Protein AF-A0A6A4Y6B1-F1 (afdb_monomer_lite)

Foldseek 3Di:
DDDDDDDDDDDDDPPDDDDPPPPPPPPPVVPDQDADPDAAFAEEEFEAADFQDADLDWDQDDCVGQNDCPGSNPNSHPGYTYHRHRRHPDALLDPVLLLSVQVVQQVRADPDDDQEGHAHAYHYDHSRVSNPVNSCVVPVHHYDDCVPVRDDHDDD

Sequence (156 aa):
MLPPFAARGIFAAIFLLLLLDTTTGAHQAVSLPCTCKSEPKPCLFVHGMGNFIQRRDVSNSFPNYWGDMTGQAAPCCSSTKYVRWDTINYGWNSSELQLAFCDAALQVSVGAVGRTIGNLILVTHSMGNLIAAAAVANNVCRFPDDNNPTTAALSW

Organism: NCBI:txid120398

pLDDT: mean 79.93, std 22.64, range [32.25, 98.19]

Secondary structure (DSSP, 8-state):
-------------------------------PPPPPSS--EEEEEE--S-------SPBS--HHHH---SGGGSTTEEEEEEE----SSS-TT-HHHHHHHHHHHHHHSBS-BTTB--B-EEEE-THHHHHHHHHHHTTSSBPPPTTSTT------

Structure (mmCIF, N/CA/C/O backbone):
data_AF-A0A6A4Y6B1-F1
#
_entry.id   AF-A0A6A4Y6B1-F1
#
loop_
_atom_site.group_PDB
_atom_site.id
_atom_site.type_symbol
_atom_site.label_atom_id
_atom_site.label_alt_id
_atom_site.label_comp_id
_atom_site.label_asym_id
_atom_site.label_entity_id
_atom_site.label_seq_id
_atom_site.pdbx_PDB_ins_code
_atom_site.Cartn_x
_atom_site.Cartn_y
_atom_site.Cartn_z
_atom_site.occupancy
_atom_site.B_iso_or_equiv
_atom_site.auth_seq_id
_atom_site.auth_comp_id
_atom_site.auth_asym_id
_atom_site.auth_atom_id
_atom_site.pdbx_PDB_model_num
ATOM 1 N N . MET A 1 1 ? -0.031 18.404 -51.286 1.00 36.62 1 MET A N 1
ATOM 2 C CA . MET A 1 1 ? 0.836 19.567 -51.569 1.00 36.62 1 MET A CA 1
ATOM 3 C C . MET A 1 1 ? 0.169 20.806 -50.990 1.00 36.62 1 MET A C 1
ATOM 5 O O . MET A 1 1 ? -0.909 21.156 -51.443 1.00 36.62 1 MET A O 1
ATOM 9 N N . LEU A 1 2 ? 0.778 21.405 -49.969 1.00 37.25 2 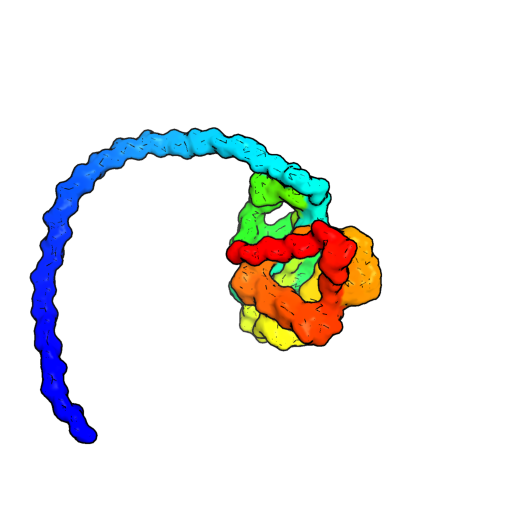LEU A N 1
ATOM 10 C CA . LEU A 1 2 ? 0.464 22.720 -49.400 1.00 37.25 2 LEU A CA 1
ATOM 11 C C . LEU A 1 2 ? 1.829 23.347 -49.058 1.00 37.25 2 LEU A C 1
ATOM 13 O O . LEU A 1 2 ? 2.577 22.715 -48.309 1.00 37.25 2 LEU A O 1
ATOM 17 N N . PRO A 1 3 ? 2.213 24.493 -49.649 1.00 38.44 3 PRO A N 1
ATOM 18 C CA . PRO A 1 3 ? 3.429 25.214 -49.286 1.00 38.44 3 PRO A CA 1
ATOM 19 C C . PRO A 1 3 ? 3.163 26.245 -48.158 1.00 38.44 3 PRO A C 1
ATOM 21 O O . PRO A 1 3 ? 2.016 26.420 -47.743 1.00 38.44 3 PRO A O 1
ATOM 24 N N . PRO A 1 4 ? 4.226 26.865 -47.605 1.00 44.50 4 PRO A N 1
ATOM 25 C CA . PRO A 1 4 ? 4.323 27.268 -46.204 1.00 44.50 4 PRO A CA 1
ATOM 26 C C . PRO A 1 4 ? 4.006 28.749 -45.967 1.00 44.50 4 PRO A C 1
ATOM 28 O O . PRO A 1 4 ? 4.135 29.568 -46.871 1.00 44.50 4 PRO A O 1
ATOM 31 N N . PHE A 1 5 ? 3.719 29.112 -44.715 1.00 38.12 5 PHE A N 1
ATOM 32 C CA . PHE A 1 5 ? 3.879 30.488 -44.241 1.00 38.12 5 PHE A CA 1
ATOM 33 C C . PHE A 1 5 ? 4.597 30.530 -42.897 1.00 38.12 5 PHE A C 1
ATOM 35 O O . PHE A 1 5 ? 4.482 29.641 -42.057 1.00 38.12 5 PHE A O 1
ATOM 42 N N . ALA A 1 6 ? 5.428 31.559 -42.803 1.00 38.31 6 ALA A N 1
ATOM 43 C CA . ALA A 1 6 ? 6.630 31.648 -42.008 1.00 38.31 6 ALA A CA 1
ATOM 44 C C . ALA A 1 6 ? 6.409 32.265 -40.622 1.00 38.31 6 ALA A C 1
ATOM 46 O O . ALA A 1 6 ? 5.437 32.969 -40.360 1.00 38.31 6 ALA A O 1
ATOM 47 N N . ALA A 1 7 ? 7.402 32.023 -39.770 1.00 43.41 7 ALA A N 1
ATOM 48 C CA . ALA A 1 7 ? 7.588 32.599 -38.452 1.00 43.41 7 ALA A CA 1
ATOM 49 C C . ALA A 1 7 ? 7.644 34.134 -38.451 1.00 43.41 7 ALA A C 1
ATOM 51 O O . ALA A 1 7 ? 8.295 34.733 -39.306 1.00 43.41 7 ALA A O 1
ATOM 52 N N . ARG A 1 8 ? 7.095 34.746 -37.394 1.00 43.91 8 ARG A N 1
ATOM 53 C CA . ARG A 1 8 ? 7.580 36.014 -36.830 1.00 43.91 8 ARG A CA 1
ATOM 54 C C . ARG A 1 8 ? 7.381 36.008 -35.317 1.00 43.91 8 ARG A C 1
ATOM 56 O O . ARG A 1 8 ? 6.255 36.049 -34.837 1.00 43.91 8 ARG A O 1
ATOM 63 N N . GLY A 1 9 ? 8.487 35.945 -34.580 1.00 38.94 9 GLY A N 1
ATOM 64 C CA . GLY A 1 9 ? 8.508 36.289 -33.164 1.00 38.94 9 GLY A CA 1
ATOM 65 C C . GLY A 1 9 ? 8.471 37.803 -32.977 1.00 38.94 9 GLY A C 1
ATOM 66 O O . GLY A 1 9 ? 8.990 38.534 -33.819 1.00 38.94 9 GLY A O 1
ATOM 67 N N . ILE A 1 10 ? 7.897 38.254 -31.862 1.00 47.06 10 ILE A N 1
ATOM 68 C CA . ILE A 1 10 ? 8.174 39.557 -31.253 1.00 47.06 10 ILE A CA 1
ATOM 69 C C . ILE A 1 10 ? 8.195 39.353 -29.734 1.00 47.06 10 ILE A C 1
ATOM 71 O O . ILE A 1 10 ? 7.231 38.881 -29.136 1.00 47.06 10 ILE A O 1
ATOM 75 N N . PHE A 1 11 ? 9.341 39.689 -29.145 1.00 43.72 11 PHE A N 1
ATOM 76 C CA . PHE A 1 11 ? 9.564 39.887 -27.719 1.00 43.72 11 PHE A CA 1
ATOM 77 C C . PHE A 1 11 ? 8.649 40.996 -27.184 1.00 43.72 11 PHE A C 1
ATOM 79 O O . PHE A 1 11 ? 8.653 42.100 -27.722 1.00 43.72 11 PHE A O 1
ATOM 86 N N . ALA A 1 12 ? 7.971 40.753 -26.066 1.00 39.81 12 ALA A N 1
ATOM 87 C CA . ALA A 1 12 ? 7.567 41.816 -25.153 1.00 39.81 12 ALA A CA 1
ATOM 88 C C . ALA A 1 12 ? 7.522 41.250 -23.731 1.00 39.81 12 ALA A C 1
ATOM 90 O O . ALA A 1 12 ? 6.527 40.686 -23.284 1.00 39.81 12 ALA A O 1
ATOM 91 N N . ALA A 1 13 ? 8.653 41.376 -23.039 1.00 42.72 13 ALA A N 1
ATOM 92 C CA . ALA A 1 13 ? 8.717 41.244 -21.597 1.00 42.72 13 ALA A CA 1
ATOM 93 C C . ALA A 1 13 ? 7.909 42.395 -20.982 1.00 42.72 13 ALA A C 1
ATOM 95 O O . ALA A 1 13 ? 8.328 43.549 -21.039 1.00 42.72 13 ALA A O 1
ATOM 96 N N . ILE A 1 14 ? 6.753 42.085 -20.399 1.00 45.59 14 ILE A N 1
ATOM 97 C CA . ILE A 1 14 ? 6.071 43.003 -19.488 1.00 45.59 14 ILE A CA 1
ATOM 98 C C . ILE A 1 14 ? 6.595 42.683 -18.092 1.00 45.59 14 ILE A C 1
ATOM 100 O O . ILE A 1 14 ? 6.105 41.810 -17.382 1.00 45.59 14 ILE A O 1
ATOM 104 N N . PHE A 1 15 ? 7.671 43.386 -17.751 1.00 45.59 15 PHE A N 1
ATOM 105 C CA . PHE A 1 15 ? 8.118 43.603 -16.387 1.00 45.59 15 PHE A CA 1
ATOM 106 C C . PHE A 1 15 ? 7.119 44.581 -15.757 1.00 45.59 15 PHE A C 1
ATOM 108 O O . PHE A 1 15 ? 7.191 45.785 -15.999 1.00 45.59 15 PHE A O 1
ATOM 115 N N . LEU A 1 16 ? 6.159 44.076 -14.985 1.00 40.88 16 LEU A N 1
ATOM 116 C CA . LEU A 1 16 ? 5.402 44.910 -14.058 1.00 40.88 16 LEU A CA 1
ATOM 117 C C . LEU A 1 16 ? 5.698 44.419 -12.646 1.00 40.88 16 LEU A C 1
ATOM 119 O O . LEU A 1 16 ? 5.178 43.398 -12.203 1.00 40.88 16 LEU A O 1
ATOM 123 N N . LEU A 1 17 ? 6.588 45.157 -11.976 1.00 42.00 17 LEU A N 1
ATOM 124 C CA . LEU A 1 17 ? 6.765 45.105 -10.532 1.00 42.00 17 LEU A CA 1
ATOM 125 C C . LEU A 1 17 ? 5.402 45.341 -9.871 1.00 42.00 17 LEU A C 1
ATOM 127 O O . LEU A 1 17 ? 4.905 46.465 -9.849 1.00 42.00 17 LEU A O 1
ATOM 131 N N . LEU A 1 18 ? 4.839 44.292 -9.285 1.00 41.41 18 LEU A N 1
ATOM 132 C CA . LEU A 1 18 ? 3.945 44.410 -8.145 1.00 41.41 18 LEU A CA 1
ATOM 133 C C . LEU A 1 18 ? 4.724 43.897 -6.936 1.00 41.41 18 LEU A C 1
ATOM 135 O O . LEU A 1 18 ? 5.059 42.722 -6.836 1.00 41.41 18 LEU A O 1
ATOM 139 N N . LEU A 1 19 ? 5.122 44.883 -6.137 1.00 40.81 19 LEU A N 1
ATOM 140 C CA . LEU A 1 19 ? 5.563 44.877 -4.746 1.00 40.81 19 LEU A CA 1
ATOM 141 C C . LEU A 1 19 ? 5.699 43.490 -4.093 1.00 40.81 19 LEU A C 1
ATOM 143 O O . LEU A 1 19 ? 4.726 42.777 -3.863 1.00 40.81 19 LEU A O 1
ATOM 147 N N . LEU A 1 20 ? 6.938 43.169 -3.721 1.00 40.00 20 LEU A N 1
ATOM 148 C CA . LEU A 1 20 ? 7.244 42.214 -2.665 1.00 40.00 20 LEU A CA 1
ATOM 149 C C . LEU A 1 20 ? 6.598 42.703 -1.361 1.00 40.00 20 LEU A C 1
ATOM 151 O O . LEU A 1 20 ? 7.199 43.505 -0.652 1.00 40.00 20 LEU A O 1
ATOM 155 N N . ASP A 1 21 ? 5.427 42.180 -1.009 1.00 38.38 21 ASP A N 1
ATOM 156 C CA . ASP A 1 21 ? 5.098 42.026 0.404 1.00 38.38 21 ASP A CA 1
ATOM 157 C C . ASP A 1 21 ? 5.842 40.784 0.896 1.00 38.38 21 ASP A C 1
ATOM 159 O O . ASP A 1 21 ? 5.358 39.652 0.862 1.00 38.38 21 ASP A O 1
ATOM 163 N N . THR A 1 22 ? 7.079 40.993 1.345 1.00 47.19 22 THR A N 1
ATOM 164 C CA . THR A 1 22 ? 7.752 40.063 2.250 1.00 47.19 22 THR A CA 1
ATOM 165 C C . THR A 1 22 ? 7.033 40.097 3.594 1.00 47.19 22 THR A C 1
ATOM 167 O O . THR A 1 22 ? 7.547 40.630 4.575 1.00 47.19 22 THR A O 1
ATOM 170 N N . THR A 1 23 ? 5.838 39.519 3.669 1.00 42.91 23 THR A N 1
ATOM 171 C CA . THR A 1 23 ? 5.334 39.030 4.946 1.00 42.91 23 THR A CA 1
ATOM 172 C C . THR A 1 23 ? 5.897 37.631 5.120 1.00 42.91 23 THR A C 1
ATOM 174 O O . THR A 1 23 ? 5.321 36.640 4.674 1.00 42.91 23 THR A O 1
ATOM 177 N N . THR A 1 24 ? 7.041 37.542 5.796 1.00 50.16 24 THR A N 1
ATOM 178 C CA . THR A 1 24 ? 7.409 36.367 6.591 1.00 50.16 24 THR A CA 1
ATOM 179 C C . THR A 1 24 ? 6.362 36.190 7.692 1.00 50.16 24 THR A C 1
ATOM 181 O O . THR A 1 24 ? 6.605 36.458 8.865 1.00 50.16 24 THR A O 1
ATOM 184 N N . GLY A 1 25 ? 5.154 35.801 7.301 1.00 41.19 25 GLY A N 1
ATOM 185 C CA . GLY A 1 25 ? 4.168 35.227 8.186 1.00 41.19 25 GLY A CA 1
ATOM 186 C C . GLY A 1 25 ? 4.456 33.743 8.208 1.00 41.19 25 GLY A C 1
ATOM 187 O O . GLY A 1 25 ? 4.140 33.035 7.254 1.00 41.19 25 GLY A O 1
ATOM 188 N N . ALA A 1 26 ? 5.070 33.259 9.284 1.00 50.09 26 ALA A N 1
ATOM 189 C CA . ALA A 1 26 ? 4.885 31.870 9.648 1.00 50.09 26 ALA A CA 1
ATOM 190 C C . ALA A 1 26 ? 3.373 31.682 9.827 1.00 50.09 26 ALA A C 1
ATOM 192 O O . ALA A 1 26 ? 2.824 31.993 10.883 1.00 50.09 26 ALA A O 1
ATOM 193 N N . HIS A 1 27 ? 2.686 31.225 8.778 1.00 45.31 27 HIS A N 1
ATOM 194 C CA . HIS A 1 27 ? 1.388 30.600 8.926 1.00 45.31 27 HIS A CA 1
ATOM 195 C C . HIS A 1 27 ? 1.645 29.336 9.743 1.00 45.31 27 HIS A C 1
ATOM 197 O O . HIS A 1 27 ? 1.849 28.250 9.209 1.00 45.31 27 HIS A O 1
ATOM 203 N N . GLN A 1 28 ? 1.674 29.495 11.065 1.00 48.91 28 GLN A N 1
ATOM 204 C CA . GLN A 1 28 ? 1.319 28.438 11.990 1.00 48.91 28 GLN A CA 1
ATOM 205 C C . GLN A 1 28 ? -0.148 28.141 11.680 1.00 48.91 28 GLN A C 1
ATOM 207 O O . GLN A 1 28 ? -1.061 28.694 12.293 1.00 48.91 28 GLN A O 1
ATOM 212 N N . ALA A 1 29 ? -0.382 27.352 10.630 1.00 52.72 29 ALA A N 1
ATOM 213 C CA . ALA A 1 29 ? -1.654 26.699 10.442 1.00 52.72 29 ALA A CA 1
ATOM 214 C C . ALA A 1 29 ? -1.823 25.848 11.696 1.00 52.72 29 ALA A C 1
ATOM 216 O O . ALA A 1 29 ? -1.132 24.847 11.872 1.00 52.72 29 ALA A O 1
ATOM 217 N N . VAL A 1 30 ? -2.675 26.300 12.613 1.00 48.50 30 VAL A N 1
ATOM 218 C CA . VAL A 1 30 ? -3.124 25.471 13.722 1.00 48.50 30 VAL A CA 1
ATOM 219 C C . VAL A 1 30 ? -3.892 24.332 13.066 1.00 48.50 30 VAL A C 1
ATOM 221 O O . VAL A 1 30 ? -5.068 24.469 12.731 1.00 48.50 30 VAL A O 1
ATOM 224 N N . SER A 1 31 ? -3.192 23.235 12.776 1.00 60.88 31 SER A N 1
ATOM 225 C CA . SER A 1 31 ? -3.805 22.025 12.261 1.00 60.88 31 SER A CA 1
ATOM 226 C C . SER A 1 31 ? -4.685 21.491 13.379 1.00 60.88 31 SER A C 1
ATOM 228 O O . SER A 1 31 ? -4.186 20.944 14.366 1.00 60.88 31 SER A O 1
ATOM 230 N N . LEU A 1 32 ? -5.996 21.691 13.264 1.00 62.91 32 LEU A N 1
ATOM 231 C CA . LEU A 1 32 ? -6.928 20.943 14.092 1.00 62.91 32 LEU A CA 1
ATOM 232 C C . LEU A 1 32 ? -6.647 19.455 13.849 1.00 62.91 32 LEU A C 1
ATOM 234 O O . LEU A 1 32 ? -6.504 19.066 12.686 1.00 62.91 32 LEU A O 1
ATOM 238 N N . PRO A 1 33 ? -6.521 18.633 14.904 1.00 69.12 33 PRO A N 1
ATOM 239 C CA . PRO A 1 33 ? -6.261 17.218 14.725 1.00 69.12 33 PRO A CA 1
ATOM 240 C C . PRO A 1 33 ? -7.405 16.613 13.911 1.00 69.12 33 PRO A C 1
ATOM 242 O O . PRO A 1 33 ? -8.569 16.656 14.318 1.00 69.12 33 PRO A O 1
ATOM 245 N N . CYS A 1 34 ? -7.076 16.083 12.736 1.00 77.50 34 CYS A N 1
ATOM 246 C CA . CYS A 1 34 ? -8.033 15.370 11.910 1.00 77.50 34 CYS A CA 1
ATOM 247 C C . CYS A 1 34 ? -8.374 14.068 12.632 1.00 77.50 34 CYS A C 1
ATOM 249 O O . CYS A 1 34 ? -7.508 13.221 12.837 1.00 77.50 34 CYS A O 1
ATOM 251 N N . THR A 1 35 ? -9.630 13.892 13.034 1.00 83.88 35 THR A N 1
ATOM 252 C CA . THR A 1 35 ? -10.092 12.638 13.633 1.00 83.88 35 THR A CA 1
ATOM 253 C C . THR A 1 35 ? -10.748 11.766 12.574 1.00 83.88 35 THR A C 1
ATOM 255 O O . THR A 1 35 ? -11.479 12.247 11.703 1.00 83.88 35 THR A O 1
ATOM 258 N N . CYS A 1 36 ? -10.481 10.459 12.625 1.00 89.25 36 CYS A N 1
ATOM 259 C CA . CYS A 1 36 ? -11.199 9.534 11.766 1.00 89.25 36 CYS A CA 1
ATOM 260 C C . CYS A 1 36 ? -12.666 9.459 12.188 1.00 89.25 36 CYS A C 1
ATOM 262 O O . CYS A 1 36 ? -12.968 9.288 13.368 1.00 89.25 36 CYS A O 1
ATOM 264 N N . LYS A 1 37 ? -13.581 9.571 11.221 1.00 89.19 37 LYS A N 1
ATOM 265 C CA . LYS A 1 37 ? -15.027 9.459 11.472 1.00 89.19 37 LYS A CA 1
ATOM 266 C C . LYS A 1 37 ? -15.504 8.012 11.617 1.00 89.19 37 LYS A C 1
ATOM 268 O O . LYS A 1 37 ? -16.603 7.788 12.110 1.00 89.19 37 LYS A O 1
ATOM 273 N N . SER A 1 38 ? -14.708 7.049 11.161 1.00 87.44 38 SER A N 1
ATOM 274 C CA . SER A 1 38 ? -14.983 5.618 11.268 1.00 87.44 38 SER A CA 1
ATOM 275 C C . SER A 1 38 ? -14.017 4.947 12.237 1.00 87.44 38 SER A C 1
ATOM 277 O O . SER A 1 38 ? -12.993 5.521 12.607 1.00 87.44 38 SER A O 1
ATOM 279 N N . GLU A 1 39 ? -14.305 3.694 12.587 1.00 90.75 39 GLU A N 1
ATOM 280 C CA . GLU A 1 39 ? -13.325 2.840 13.253 1.00 90.75 39 GLU A CA 1
ATOM 281 C C . GLU A 1 39 ? -12.041 2.754 12.402 1.00 90.75 39 GLU A C 1
ATOM 283 O O . GLU A 1 39 ? -12.138 2.464 11.199 1.00 90.75 39 GLU A O 1
ATOM 288 N N . PRO A 1 40 ? -10.857 3.038 12.981 1.00 92.75 40 PRO A N 1
ATOM 289 C CA . PRO A 1 40 ? -9.593 2.930 12.269 1.00 92.75 40 PRO A CA 1
ATOM 290 C C . PRO A 1 40 ? -9.329 1.506 11.772 1.00 92.75 40 PRO A C 1
ATOM 292 O O . PRO A 1 40 ? -9.556 0.526 12.481 1.00 92.75 40 PRO A O 1
ATOM 295 N N . LYS A 1 41 ? -8.806 1.385 10.554 1.00 95.00 41 LYS A N 1
ATOM 296 C CA . LYS A 1 41 ? -8.561 0.096 9.885 1.00 95.00 41 LYS A CA 1
ATOM 297 C C . LYS A 1 41 ? -7.069 -0.088 9.611 1.00 95.00 41 LYS A C 1
ATOM 299 O O . LYS A 1 41 ? -6.346 0.907 9.546 1.00 95.00 41 LYS A O 1
ATOM 304 N N . PRO A 1 42 ? -6.577 -1.323 9.416 1.00 96.56 42 PRO A N 1
ATOM 305 C CA . PRO A 1 42 ? -5.233 -1.515 8.888 1.00 96.56 42 PRO A CA 1
ATOM 306 C C . PRO A 1 42 ? -5.103 -0.823 7.531 1.00 96.56 42 PRO A C 1
ATOM 308 O O . PRO A 1 42 ? -6.003 -0.927 6.698 1.00 96.56 42 PRO A O 1
ATOM 311 N N . CYS A 1 43 ? -3.993 -0.130 7.309 1.00 97.06 43 CYS A N 1
ATOM 312 C CA . CYS A 1 43 ? -3.716 0.561 6.060 1.00 97.06 43 CYS A CA 1
ATOM 313 C C . CYS A 1 43 ? -2.574 -0.108 5.305 1.00 97.06 43 CYS A C 1
ATOM 315 O O . CYS A 1 43 ? -1.492 -0.316 5.863 1.00 97.06 43 CYS A O 1
ATOM 317 N N . LEU A 1 44 ? -2.801 -0.382 4.022 1.00 97.81 44 LEU A N 1
ATOM 318 C CA . LEU A 1 44 ? -1.779 -0.859 3.099 1.00 97.81 44 LEU A CA 1
ATOM 319 C C . LEU A 1 44 ? -1.418 0.252 2.112 1.00 97.81 44 LEU A C 1
ATOM 321 O O . LEU A 1 44 ? -2.266 0.705 1.348 1.00 97.81 44 LEU A O 1
ATOM 325 N N . PHE A 1 45 ? -0.153 0.656 2.113 1.00 97.44 45 PHE A N 1
ATOM 326 C CA . PHE A 1 45 ? 0.407 1.668 1.226 1.00 97.44 45 PHE A CA 1
ATOM 327 C C . PHE A 1 45 ? 1.163 1.013 0.072 1.00 97.44 45 PHE A C 1
ATOM 329 O O . PHE A 1 45 ? 2.165 0.319 0.282 1.00 97.44 45 PHE A O 1
ATOM 336 N N . VAL A 1 46 ? 0.703 1.273 -1.150 1.00 97.56 46 VAL A N 1
ATOM 337 C CA . VAL A 1 46 ? 1.239 0.730 -2.399 1.00 97.56 46 VAL A CA 1
ATOM 338 C C . VAL A 1 46 ? 1.867 1.846 -3.219 1.00 97.56 46 VAL A C 1
ATOM 340 O O . VAL A 1 46 ? 1.182 2.691 -3.800 1.00 97.56 46 VAL A O 1
ATOM 343 N N . HIS A 1 47 ? 3.198 1.860 -3.219 1.00 97.12 47 HIS A N 1
ATOM 344 C CA . HIS A 1 47 ? 4.000 2.839 -3.949 1.00 97.12 47 HIS A CA 1
ATOM 345 C C . HIS A 1 47 ? 3.889 2.643 -5.476 1.00 97.12 47 HIS A C 1
ATOM 347 O O . HIS A 1 47 ? 3.428 1.607 -5.955 1.00 97.12 47 HIS A O 1
ATOM 353 N N . GLY A 1 48 ? 4.272 3.674 -6.227 1.00 96.56 48 GLY A N 1
ATOM 354 C CA . GLY A 1 48 ? 4.241 3.698 -7.687 1.00 96.56 48 GLY A CA 1
ATOM 355 C C . GLY A 1 48 ? 5.504 3.141 -8.345 1.00 96.56 48 GLY A C 1
ATOM 356 O O . GLY A 1 48 ? 6.174 2.263 -7.822 1.00 96.56 48 GLY A O 1
ATOM 357 N N . MET A 1 49 ? 5.833 3.663 -9.525 1.00 94.81 49 MET A N 1
ATOM 358 C CA . MET A 1 49 ? 7.064 3.305 -10.232 1.00 94.81 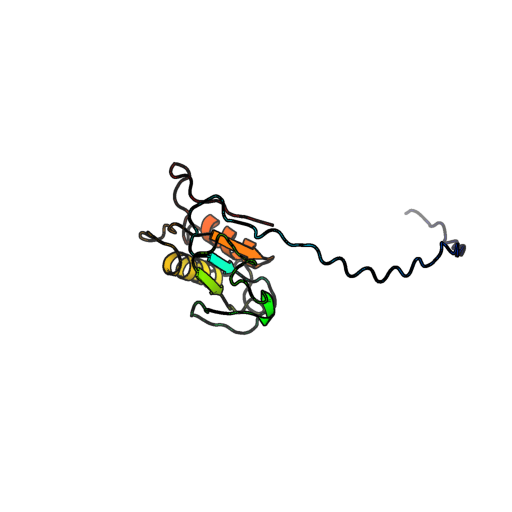49 MET A CA 1
ATOM 359 C C . MET A 1 49 ? 8.291 3.916 -9.540 1.00 94.81 49 MET A C 1
ATOM 361 O O . MET A 1 49 ? 8.220 5.039 -9.039 1.00 94.81 49 MET A O 1
ATOM 365 N N . GLY A 1 50 ? 9.431 3.218 -9.580 1.00 92.25 50 GLY A N 1
ATOM 366 C CA . GLY A 1 50 ? 10.743 3.800 -9.252 1.00 92.25 50 GLY A CA 1
ATOM 367 C C . GLY A 1 50 ? 11.517 3.105 -8.133 1.00 92.25 50 GLY A C 1
ATOM 368 O O . GLY A 1 50 ? 12.596 3.558 -7.762 1.00 92.25 50 GLY A O 1
ATOM 369 N N . ASN A 1 51 ? 11.009 1.996 -7.601 1.00 90.56 51 ASN A N 1
ATOM 370 C CA . ASN A 1 51 ? 11.752 1.171 -6.651 1.00 90.56 51 ASN A CA 1
ATOM 371 C C . ASN A 1 51 ? 12.346 -0.046 -7.377 1.00 90.56 51 ASN A C 1
ATOM 373 O O . ASN A 1 51 ? 11.604 -0.782 -8.016 1.00 90.56 51 ASN A O 1
ATOM 377 N N . PHE A 1 52 ? 13.660 -0.260 -7.257 1.00 88.50 52 PHE A N 1
ATOM 378 C CA . PHE A 1 52 ? 14.388 -1.430 -7.793 1.00 88.50 52 PHE A CA 1
ATOM 379 C C . PHE A 1 52 ? 14.521 -2.567 -6.767 1.00 88.50 52 PHE A C 1
ATOM 381 O O . PHE A 1 52 ? 15.037 -3.639 -7.067 1.00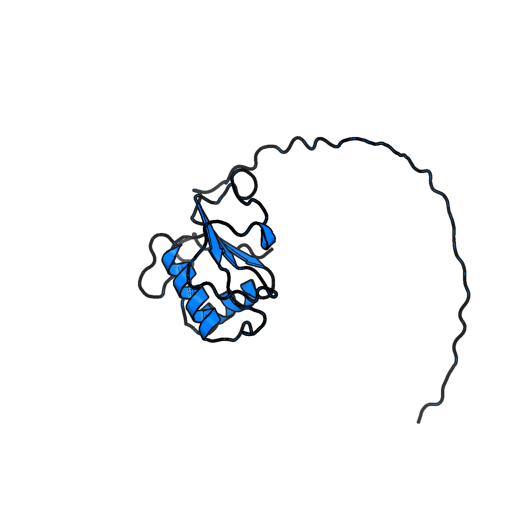 88.50 52 PHE A O 1
ATOM 388 N N . ILE A 1 53 ? 14.113 -2.333 -5.517 1.00 81.69 53 ILE A N 1
ATOM 389 C CA . ILE A 1 53 ? 14.248 -3.317 -4.444 1.00 81.69 53 ILE A CA 1
ATOM 390 C C . ILE A 1 53 ? 13.023 -4.223 -4.454 1.00 81.69 53 ILE A C 1
ATOM 392 O O . ILE A 1 53 ? 11.925 -3.767 -4.145 1.00 81.69 53 ILE A O 1
ATOM 396 N N . GLN A 1 54 ? 13.213 -5.515 -4.702 1.00 78.25 54 GLN A N 1
ATOM 397 C CA . GLN A 1 54 ? 12.164 -6.508 -4.504 1.00 78.25 54 GLN A CA 1
ATOM 398 C C . GLN A 1 54 ? 12.183 -7.018 -3.058 1.00 78.25 54 GLN A C 1
ATOM 400 O O . GLN A 1 54 ? 12.969 -7.897 -2.704 1.00 78.25 54 GLN A O 1
ATOM 405 N N . ARG A 1 55 ? 11.306 -6.482 -2.208 1.00 78.81 55 ARG A N 1
ATOM 406 C CA . ARG A 1 55 ? 10.981 -7.096 -0.916 1.00 78.81 55 ARG A CA 1
ATOM 407 C C . ARG A 1 55 ? 9.707 -7.914 -1.040 1.00 78.81 55 ARG A C 1
ATOM 409 O O . ARG A 1 55 ? 8.725 -7.470 -1.631 1.00 78.81 55 ARG A O 1
ATOM 416 N N . ARG A 1 56 ? 9.749 -9.126 -0.492 1.00 71.00 56 ARG A N 1
ATOM 417 C CA . ARG A 1 56 ? 8.585 -10.020 -0.412 1.00 71.00 56 ARG A CA 1
ATOM 418 C C . ARG A 1 56 ? 7.707 -9.678 0.792 1.00 71.00 56 ARG A C 1
ATOM 420 O O . ARG A 1 56 ? 6.510 -9.919 0.752 1.00 71.00 56 ARG A O 1
ATOM 427 N N . ASP A 1 57 ? 8.303 -9.134 1.848 1.00 84.88 57 ASP A N 1
ATOM 428 C CA . ASP A 1 57 ? 7.651 -8.795 3.105 1.00 84.88 57 ASP A CA 1
ATOM 429 C C . ASP A 1 57 ? 7.003 -7.403 3.079 1.00 84.88 57 ASP A C 1
ATOM 431 O O . ASP A 1 57 ? 7.561 -6.435 2.553 1.00 84.88 57 ASP A O 1
ATOM 435 N N . VAL A 1 58 ? 5.825 -7.293 3.702 1.00 93.50 58 VAL A N 1
ATOM 436 C CA . VAL A 1 58 ? 5.223 -6.000 4.050 1.00 93.50 58 VAL A CA 1
ATOM 437 C C . VAL A 1 58 ? 6.037 -5.336 5.155 1.00 93.50 58 VAL A C 1
ATOM 439 O O . VAL A 1 58 ? 6.257 -5.895 6.229 1.00 93.50 58 VAL A O 1
ATOM 442 N N . SER A 1 59 ? 6.473 -4.111 4.892 1.00 94.31 59 SER A N 1
ATOM 443 C CA . SER A 1 59 ? 7.296 -3.330 5.805 1.00 94.31 59 SER A CA 1
ATOM 444 C C . SER A 1 59 ? 6.448 -2.487 6.757 1.00 94.31 59 SER A C 1
ATOM 446 O O . SER A 1 59 ? 5.318 -2.117 6.442 1.00 94.31 59 SER A O 1
ATOM 448 N N . ASN A 1 60 ? 7.022 -2.131 7.908 1.00 94.31 60 ASN A N 1
ATOM 449 C CA . ASN A 1 60 ? 6.431 -1.184 8.860 1.00 94.31 60 ASN A CA 1
ATOM 450 C C . ASN A 1 60 ? 6.796 0.275 8.555 1.00 94.31 60 ASN A C 1
ATOM 452 O O . ASN A 1 60 ? 6.263 1.176 9.193 1.00 94.31 60 ASN A O 1
ATOM 456 N N . SER A 1 61 ? 7.721 0.528 7.624 1.00 92.75 61 SER A N 1
ATOM 457 C CA . SER A 1 61 ? 8.116 1.888 7.266 1.00 92.75 61 SER A CA 1
ATOM 458 C C . SER A 1 61 ? 8.633 1.978 5.832 1.00 92.75 61 SER A C 1
ATOM 460 O O . SER A 1 61 ? 9.331 1.093 5.328 1.00 92.75 61 SER A O 1
ATOM 462 N N . PHE A 1 62 ? 8.308 3.083 5.163 1.00 93.75 62 PHE A N 1
ATOM 463 C CA . PHE A 1 62 ? 8.904 3.431 3.876 1.00 93.75 62 PHE A CA 1
ATOM 464 C C . PHE A 1 62 ? 9.043 4.958 3.717 1.00 93.75 62 PHE A C 1
ATOM 466 O O . PHE A 1 62 ? 8.471 5.549 2.797 1.00 93.75 62 PHE A O 1
ATOM 473 N N . PRO A 1 63 ? 9.828 5.607 4.600 1.00 93.56 63 PRO A N 1
ATOM 474 C CA . PRO A 1 63 ? 9.870 7.064 4.708 1.00 93.56 63 PRO A CA 1
ATOM 475 C C . PRO A 1 63 ? 10.416 7.753 3.456 1.00 93.56 63 PRO A C 1
ATOM 477 O O . PRO A 1 63 ? 9.979 8.846 3.128 1.00 93.56 63 PRO A O 1
ATOM 480 N N . ASN A 1 64 ? 11.306 7.096 2.706 1.00 92.31 64 ASN A N 1
ATOM 481 C CA . ASN A 1 64 ? 11.860 7.658 1.470 1.00 92.31 64 ASN A CA 1
ATOM 482 C C . ASN A 1 64 ? 10.797 7.909 0.387 1.00 92.31 64 ASN A C 1
ATOM 484 O O . ASN A 1 64 ? 11.051 8.693 -0.518 1.00 92.31 64 ASN A O 1
ATOM 488 N N . TYR A 1 65 ? 9.653 7.218 0.449 1.00 94.12 65 TYR A N 1
ATOM 489 C CA . TYR A 1 65 ? 8.561 7.382 -0.513 1.00 94.12 65 TYR A CA 1
ATOM 490 C C . TYR A 1 65 ? 7.361 8.105 0.100 1.00 94.12 65 TYR A C 1
ATOM 492 O O . TYR A 1 65 ? 6.814 9.017 -0.507 1.00 94.12 65 TYR A O 1
ATOM 500 N N . TRP A 1 66 ? 6.954 7.687 1.300 1.00 94.88 66 TRP A N 1
ATOM 501 C CA . TRP A 1 66 ? 5.709 8.132 1.932 1.00 94.88 66 TRP A CA 1
ATOM 502 C C . TRP A 1 66 ? 5.910 9.141 3.066 1.00 94.88 66 TRP A C 1
ATOM 504 O O . TRP A 1 66 ? 4.936 9.699 3.552 1.00 94.88 66 TRP A O 1
ATOM 514 N N . GLY A 1 67 ? 7.146 9.373 3.514 1.00 93.62 67 GLY A N 1
ATOM 515 C CA . GLY A 1 67 ? 7.400 10.097 4.757 1.00 93.62 67 GLY A CA 1
ATOM 516 C C . GLY A 1 67 ? 6.932 9.324 5.997 1.00 93.62 67 GLY A C 1
ATOM 517 O O . GLY A 1 67 ? 6.846 8.092 5.994 1.00 93.62 67 GLY A O 1
ATOM 518 N N . ASP A 1 68 ? 6.668 10.054 7.079 1.00 90.50 68 ASP A N 1
ATOM 519 C CA . ASP A 1 68 ? 6.098 9.502 8.308 1.00 90.50 68 ASP A CA 1
ATOM 520 C C . ASP A 1 68 ? 4.566 9.551 8.247 1.00 90.50 68 ASP A C 1
ATOM 522 O O . ASP A 1 68 ? 3.961 10.608 8.412 1.00 90.50 68 ASP A O 1
ATOM 526 N N . MET A 1 69 ? 3.940 8.394 8.010 1.00 90.06 69 MET A N 1
ATOM 527 C CA . MET A 1 69 ? 2.477 8.262 7.987 1.00 90.06 69 MET A CA 1
ATOM 528 C C . MET A 1 69 ? 1.896 7.829 9.340 1.00 90.06 69 MET A C 1
ATOM 530 O O . MET A 1 69 ? 0.828 7.218 9.388 1.00 90.06 69 MET A O 1
ATOM 534 N N . THR A 1 70 ? 2.592 8.076 10.450 1.00 82.94 70 THR A N 1
ATOM 535 C CA . THR A 1 70 ? 2.058 7.799 11.790 1.00 82.94 70 THR A CA 1
ATOM 536 C C . THR A 1 70 ? 1.231 8.971 12.335 1.00 82.94 70 THR A C 1
ATOM 538 O O . THR A 1 70 ? 1.330 10.117 11.892 1.00 82.94 70 THR A O 1
ATOM 541 N N . GLY A 1 71 ? 0.351 8.681 13.299 1.00 81.31 71 GLY A N 1
ATOM 542 C CA . GLY A 1 71 ? -0.437 9.697 13.998 1.00 81.31 71 GLY A CA 1
ATOM 543 C C . GLY A 1 71 ? -1.348 10.515 13.076 1.00 81.31 71 GLY A C 1
ATOM 544 O O . GLY A 1 71 ? -2.221 9.971 12.402 1.00 81.31 71 GLY A O 1
ATOM 545 N N . GLN A 1 72 ? -1.161 11.839 13.073 1.00 82.88 72 GLN A N 1
ATOM 546 C CA . GLN A 1 72 ? -2.032 12.792 12.367 1.00 82.88 72 GLN A CA 1
ATOM 547 C C . GLN A 1 72 ? -1.916 12.732 10.839 1.00 82.88 72 GLN A C 1
ATOM 549 O O . GLN A 1 72 ? -2.810 13.216 10.151 1.00 82.88 72 GLN A O 1
ATOM 554 N N . ALA A 1 73 ? -0.852 12.130 10.300 1.00 86.12 73 ALA A N 1
ATOM 555 C CA . ALA A 1 73 ? -0.697 11.962 8.856 1.00 86.12 73 ALA A CA 1
ATOM 556 C C . ALA A 1 73 ? -1.668 10.915 8.277 1.00 86.12 73 ALA A C 1
ATOM 558 O O . ALA A 1 73 ? -2.013 10.974 7.098 1.00 86.12 73 ALA A O 1
ATOM 559 N N . ALA A 1 74 ? -2.136 9.970 9.101 1.00 90.69 74 ALA A N 1
ATOM 560 C CA . ALA A 1 74 ? -3.065 8.924 8.687 1.00 90.69 74 ALA A CA 1
ATOM 561 C C . ALA A 1 74 ? -4.035 8.548 9.828 1.00 90.69 74 ALA A C 1
ATOM 563 O O . ALA A 1 74 ? -4.006 7.425 10.335 1.00 90.69 74 ALA A O 1
ATOM 564 N N . PRO A 1 75 ? -4.933 9.462 10.241 1.00 91.50 75 PRO A N 1
ATOM 565 C CA . PRO A 1 75 ? -5.731 9.308 11.461 1.00 91.50 75 PRO A CA 1
ATOM 566 C C . PRO A 1 75 ? -6.748 8.159 11.407 1.00 91.50 75 PRO A C 1
ATOM 568 O O . PRO A 1 75 ? -7.256 7.735 12.441 1.00 91.50 75 PRO A O 1
ATOM 571 N N . CYS A 1 76 ? -7.056 7.650 10.210 1.00 93.62 76 CYS A N 1
ATOM 572 C CA . CYS A 1 76 ? -7.931 6.494 9.999 1.00 93.62 76 CYS A CA 1
ATOM 573 C C . CYS A 1 76 ? -7.204 5.145 9.981 1.00 93.62 76 CYS A C 1
ATOM 575 O O . CYS A 1 76 ? -7.854 4.108 9.837 1.00 93.62 76 CYS A O 1
ATOM 577 N N . CYS A 1 77 ? -5.882 5.139 10.129 1.00 94.00 77 CYS A N 1
ATOM 578 C CA . CYS A 1 77 ? -5.093 3.920 10.133 1.00 94.00 77 CYS A CA 1
ATOM 579 C C . CYS A 1 77 ? -4.878 3.420 11.563 1.00 94.00 77 CYS A C 1
ATOM 581 O O . CYS A 1 77 ? -4.228 4.089 12.363 1.00 94.00 77 CYS A O 1
ATOM 583 N N . SER A 1 78 ? -5.369 2.220 11.884 1.00 94.50 78 SER A N 1
ATOM 584 C CA . SER A 1 78 ? -5.017 1.533 13.139 1.00 94.50 78 SER A CA 1
ATOM 585 C C . SER A 1 78 ? -3.590 0.978 13.106 1.00 94.50 78 SER A C 1
ATOM 587 O O . SER A 1 78 ? -2.939 0.834 14.137 1.00 94.50 78 SER A O 1
ATOM 589 N N . SER A 1 79 ? -3.089 0.681 11.906 1.00 95.12 79 SER A N 1
ATOM 590 C CA . SER A 1 79 ? -1.693 0.355 11.625 1.00 95.12 79 SER A CA 1
ATOM 591 C C . SER A 1 79 ? -1.349 0.754 10.193 1.00 95.12 79 SER A C 1
ATOM 593 O O . SER A 1 79 ? -2.234 0.826 9.340 1.00 95.12 79 SER A O 1
ATOM 595 N N . THR A 1 80 ? -0.070 1.003 9.916 1.00 95.44 80 THR A N 1
ATOM 596 C CA . THR A 1 80 ? 0.421 1.309 8.568 1.00 95.44 80 THR A CA 1
ATOM 597 C C . THR A 1 80 ? 1.407 0.239 8.109 1.00 95.44 80 THR A C 1
ATOM 599 O O . THR A 1 80 ? 2.304 -0.176 8.848 1.00 95.44 80 THR A O 1
ATOM 602 N N . LYS A 1 81 ? 1.204 -0.258 6.888 1.00 97.25 81 LYS A N 1
ATOM 603 C CA . LYS A 1 81 ? 2.042 -1.267 6.233 1.00 97.25 81 LYS A CA 1
ATOM 604 C C . LYS A 1 81 ? 2.383 -0.803 4.829 1.00 97.25 81 LYS A C 1
ATOM 606 O O . LYS A 1 81 ? 1.549 -0.202 4.161 1.00 97.25 81 LYS A O 1
ATOM 611 N N . TYR A 1 82 ? 3.590 -1.109 4.373 1.00 96.75 82 TYR A N 1
ATOM 612 C CA . TYR A 1 82 ? 4.116 -0.617 3.102 1.00 96.75 82 TYR A CA 1
ATOM 613 C C . TYR A 1 82 ? 4.662 -1.768 2.280 1.00 96.75 82 TYR A C 1
ATOM 615 O O . TYR A 1 82 ? 5.441 -2.583 2.780 1.00 96.75 82 TYR A O 1
ATOM 623 N N . VAL A 1 83 ? 4.319 -1.800 1.000 1.00 96.69 83 VAL A N 1
ATOM 624 C CA . VAL A 1 83 ? 4.948 -2.724 0.055 1.00 96.69 83 VAL A CA 1
ATOM 625 C C . VAL A 1 83 ? 6.131 -2.053 -0.627 1.00 96.69 83 VAL A C 1
ATOM 627 O O . VAL A 1 83 ? 6.120 -0.850 -0.896 1.00 96.69 83 VAL A O 1
ATOM 630 N N . ARG A 1 84 ? 7.179 -2.835 -0.890 1.00 95.25 84 ARG A N 1
ATOM 631 C CA . ARG A 1 84 ? 8.409 -2.375 -1.544 1.00 95.25 84 ARG A CA 1
ATOM 632 C C . ARG A 1 84 ? 8.778 -3.365 -2.635 1.00 95.25 84 ARG A C 1
ATOM 634 O O . ARG A 1 84 ? 9.589 -4.258 -2.418 1.00 95.25 84 ARG A O 1
ATOM 641 N N . TRP A 1 85 ? 8.133 -3.232 -3.784 1.00 94.69 85 TRP A N 1
ATOM 642 C CA . TRP A 1 85 ? 8.346 -4.113 -4.932 1.00 94.69 85 TRP A CA 1
ATOM 643 C C . TRP A 1 85 ? 9.239 -3.482 -5.985 1.00 94.69 85 TRP A C 1
ATOM 645 O O . TRP A 1 85 ? 9.295 -2.255 -6.099 1.00 94.69 85 TRP A O 1
ATOM 655 N N . ASP A 1 86 ? 9.886 -4.333 -6.772 1.00 95.25 86 ASP A N 1
ATOM 656 C CA . ASP A 1 86 ? 10.565 -3.897 -7.979 1.00 95.25 86 ASP A CA 1
ATOM 657 C C . ASP A 1 86 ? 9.520 -3.500 -9.026 1.00 95.25 86 ASP A C 1
ATOM 659 O O . ASP A 1 86 ? 8.791 -4.337 -9.547 1.00 95.25 86 ASP A O 1
ATOM 663 N N . THR A 1 87 ? 9.426 -2.201 -9.275 1.00 95.44 87 THR A N 1
ATOM 664 C CA . THR A 1 87 ? 8.488 -1.569 -10.223 1.00 95.44 87 THR A CA 1
ATOM 665 C C . THR A 1 87 ? 9.232 -0.890 -11.368 1.00 95.44 87 THR A C 1
ATOM 667 O O . THR A 1 87 ? 8.629 -0.191 -12.178 1.00 95.44 87 THR A O 1
ATOM 670 N N . ILE A 1 88 ? 10.557 -1.062 -11.412 1.00 95.19 88 ILE A N 1
ATOM 671 C CA . ILE A 1 88 ? 11.393 -0.639 -12.533 1.00 95.19 88 ILE A CA 1
ATOM 672 C C . ILE A 1 88 ? 11.451 -1.774 -13.553 1.00 95.19 88 ILE A C 1
ATOM 674 O O . ILE A 1 88 ? 11.256 -1.531 -14.741 1.00 95.19 88 ILE A O 1
ATOM 678 N N . ASN A 1 89 ? 11.664 -3.009 -13.090 1.00 94.94 89 ASN A N 1
ATOM 679 C CA . ASN A 1 89 ? 11.794 -4.168 -13.974 1.00 94.94 89 ASN A CA 1
ATOM 680 C C . ASN A 1 89 ? 10.464 -4.889 -14.237 1.00 94.94 89 ASN A C 1
ATOM 682 O O . ASN A 1 89 ? 10.343 -5.591 -15.238 1.00 94.94 89 ASN A O 1
ATOM 686 N N . TYR A 1 90 ? 9.460 -4.708 -13.372 1.00 95.06 90 TYR A N 1
ATOM 687 C CA . TYR A 1 90 ? 8.141 -5.326 -13.527 1.00 95.06 90 TYR A CA 1
ATOM 688 C C . TYR A 1 90 ? 7.058 -4.265 -13.724 1.00 95.06 90 TYR A C 1
ATOM 690 O O . TYR A 1 90 ? 6.871 -3.378 -12.892 1.00 95.06 90 TYR A O 1
ATOM 698 N N . GLY A 1 91 ? 6.342 -4.378 -14.846 1.00 95.31 91 GLY A N 1
ATOM 699 C CA . GLY A 1 91 ? 5.210 -3.527 -15.211 1.00 95.31 91 GLY A CA 1
ATOM 700 C C . GLY A 1 91 ? 3.963 -3.797 -14.364 1.00 95.31 91 GLY A C 1
ATOM 701 O O . GLY A 1 91 ? 3.827 -4.853 -13.758 1.00 95.31 91 GLY A O 1
ATOM 702 N N . TRP A 1 92 ? 2.999 -2.872 -14.360 1.00 96.75 92 TRP A N 1
ATOM 703 C CA . TRP A 1 92 ? 1.770 -2.993 -13.559 1.00 96.75 92 TRP A CA 1
ATOM 704 C C . TRP A 1 92 ? 0.910 -4.201 -13.964 1.00 96.75 92 TRP A C 1
ATOM 706 O O . TRP A 1 92 ? 0.120 -4.717 -13.178 1.00 96.75 92 TRP A O 1
ATOM 716 N N . ASN A 1 93 ? 1.085 -4.669 -15.197 1.00 96.31 93 ASN A N 1
ATOM 717 C CA . ASN A 1 93 ? 0.431 -5.834 -15.774 1.00 96.31 93 ASN A CA 1
ATOM 718 C C . ASN A 1 93 ? 1.150 -7.163 -15.462 1.00 96.31 93 ASN A C 1
ATOM 720 O O . ASN A 1 93 ? 0.697 -8.202 -15.934 1.00 96.31 93 ASN A O 1
ATOM 724 N N . SER A 1 94 ? 2.243 -7.153 -14.689 1.00 97.12 94 SER A N 1
ATOM 725 C CA . SER A 1 94 ? 2.939 -8.367 -14.242 1.00 97.12 94 SER A CA 1
ATOM 726 C C . SER A 1 94 ? 2.042 -9.209 -13.331 1.00 97.12 94 SER A C 1
ATOM 728 O O . SER A 1 94 ? 1.488 -8.711 -12.346 1.00 97.12 94 SER A O 1
ATOM 730 N N . SER A 1 95 ? 1.950 -10.506 -13.629 1.00 97.06 95 SER A N 1
ATOM 731 C CA . SER A 1 95 ? 1.272 -11.492 -12.780 1.00 97.06 95 SER A CA 1
ATOM 732 C C . SER A 1 95 ? 1.900 -11.583 -11.392 1.00 97.06 95 SER A C 1
ATOM 734 O O . SER A 1 95 ? 1.196 -11.756 -10.399 1.00 97.06 95 SER A O 1
ATOM 736 N N . GLU A 1 96 ? 3.218 -11.424 -11.306 1.00 95.44 96 GLU A N 1
ATOM 737 C CA . GLU A 1 96 ? 3.980 -11.470 -10.061 1.00 95.44 96 GLU A CA 1
ATOM 738 C C . GL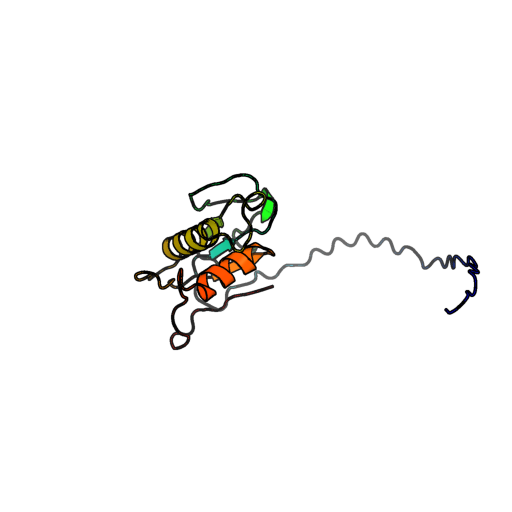U A 1 96 ? 3.620 -10.295 -9.150 1.00 95.44 96 GLU A C 1
ATOM 740 O O . GLU A 1 96 ? 3.395 -10.501 -7.958 1.00 95.44 96 GLU A O 1
ATOM 745 N N . LEU A 1 97 ? 3.526 -9.076 -9.697 1.00 96.06 97 LEU A N 1
ATOM 746 C CA . LEU A 1 97 ? 3.130 -7.900 -8.915 1.00 96.06 97 LEU A CA 1
ATOM 747 C C . LEU A 1 97 ? 1.662 -7.958 -8.487 1.00 96.06 97 LEU A C 1
ATOM 749 O O . LEU A 1 97 ? 1.345 -7.585 -7.359 1.00 96.06 97 LEU A O 1
ATOM 753 N N . GLN A 1 98 ? 0.775 -8.465 -9.342 1.00 97.31 98 GLN A N 1
ATOM 754 C CA . GLN A 1 98 ? -0.638 -8.642 -8.993 1.00 97.31 98 GLN A CA 1
ATOM 755 C C . GLN A 1 98 ? -0.822 -9.677 -7.876 1.00 97.31 98 GLN A C 1
ATOM 757 O O . GLN A 1 98 ? -1.569 -9.441 -6.926 1.00 97.31 98 GLN A O 1
ATOM 762 N N . LEU A 1 99 ? -0.100 -10.800 -7.949 1.00 97.00 99 LEU A N 1
ATOM 763 C CA . LEU A 1 99 ? -0.086 -11.807 -6.890 1.00 97.00 99 LEU A CA 1
ATOM 764 C C . LEU A 1 99 ? 0.490 -11.238 -5.589 1.00 97.00 99 LEU A C 1
ATOM 766 O O . LEU A 1 99 ? -0.133 -11.385 -4.540 1.00 97.00 99 LEU A O 1
ATOM 770 N N . ALA A 1 100 ? 1.622 -10.533 -5.664 1.00 96.44 100 ALA A N 1
ATOM 771 C CA . ALA A 1 100 ? 2.244 -9.906 -4.500 1.00 96.44 100 ALA A CA 1
ATOM 772 C C . ALA A 1 100 ? 1.323 -8.872 -3.835 1.00 96.44 100 ALA A C 1
ATOM 774 O O . ALA A 1 100 ? 1.271 -8.797 -2.606 1.00 96.44 100 ALA A O 1
ATOM 775 N N . PHE A 1 101 ? 0.568 -8.104 -4.627 1.00 97.12 101 PHE A N 1
ATOM 776 C CA . PHE A 1 101 ? -0.460 -7.209 -4.105 1.00 97.12 101 PHE A CA 1
ATOM 777 C C . PHE A 1 101 ? -1.544 -7.966 -3.348 1.00 97.12 101 PHE A C 1
ATOM 779 O O . PHE A 1 101 ? -1.849 -7.602 -2.212 1.00 97.12 101 PHE A O 1
ATOM 786 N N . CYS A 1 102 ? -2.096 -9.023 -3.940 1.00 97.25 102 CYS A N 1
ATOM 787 C CA . CYS A 1 102 ? -3.139 -9.804 -3.289 1.00 97.25 102 CYS A CA 1
ATOM 788 C C . CYS A 1 102 ? -2.653 -10.434 -1.983 1.00 97.25 102 CYS A C 1
ATOM 790 O O . CYS A 1 102 ? -3.344 -10.332 -0.973 1.00 97.25 102 CYS A O 1
ATOM 792 N N . ASP A 1 103 ? -1.461 -11.031 -1.977 1.00 97.38 103 ASP A N 1
ATOM 793 C CA . ASP A 1 103 ? -0.898 -11.656 -0.779 1.00 97.38 103 ASP A CA 1
ATOM 794 C C . ASP A 1 103 ? -0.676 -10.614 0.331 1.00 97.38 103 ASP A C 1
ATOM 796 O O . ASP A 1 103 ? -1.053 -10.844 1.482 1.00 97.38 103 ASP A O 1
ATOM 800 N N . ALA A 1 104 ? -0.162 -9.427 -0.015 1.00 97.62 104 ALA A N 1
ATOM 801 C CA . ALA A 1 104 ? -0.001 -8.323 0.931 1.00 97.62 104 ALA A CA 1
ATOM 802 C C . ALA A 1 104 ? -1.349 -7.802 1.462 1.00 97.62 104 ALA A C 1
ATOM 804 O O . ALA A 1 104 ? -1.494 -7.577 2.664 1.00 97.62 104 ALA A O 1
ATOM 805 N N . ALA A 1 105 ? -2.348 -7.623 0.595 1.00 97.25 105 ALA A N 1
ATOM 806 C CA . ALA A 1 105 ? -3.675 -7.159 0.994 1.00 97.25 105 ALA A CA 1
ATOM 807 C C . ALA A 1 105 ? -4.370 -8.164 1.922 1.00 97.25 105 ALA A C 1
ATOM 809 O O . ALA A 1 105 ? -4.896 -7.770 2.963 1.00 97.25 105 ALA A O 1
ATOM 810 N N . LEU A 1 106 ? -4.305 -9.459 1.598 1.00 97.19 106 LEU A N 1
ATOM 811 C CA . LEU A 1 106 ? -4.833 -10.538 2.435 1.00 97.19 106 LEU A CA 1
ATOM 812 C C . LEU A 1 106 ? -4.133 -10.577 3.797 1.00 97.19 106 LEU A C 1
ATOM 814 O O . LEU A 1 106 ? -4.810 -10.656 4.818 1.00 97.19 106 LEU A O 1
ATOM 818 N N . GLN A 1 107 ? -2.802 -10.457 3.814 1.00 97.19 107 GLN A N 1
ATOM 819 C CA . GLN A 1 107 ? -2.004 -10.455 5.040 1.00 97.19 107 GLN A CA 1
ATOM 820 C C . GLN A 1 107 ? -2.325 -9.271 5.967 1.00 97.19 107 GLN A C 1
ATOM 822 O O . GLN A 1 107 ? -2.271 -9.420 7.187 1.00 97.19 107 GLN A O 1
ATOM 827 N N . VAL A 1 108 ? -2.596 -8.089 5.407 1.00 97.38 108 VAL A N 1
ATOM 828 C CA . VAL A 1 108 ? -2.782 -6.851 6.186 1.00 97.38 108 VAL A CA 1
ATOM 829 C C . VAL A 1 108 ? -4.234 -6.633 6.605 1.00 97.38 108 VAL A C 1
ATOM 831 O O . VAL A 1 108 ? -4.490 -6.042 7.654 1.00 97.38 108 VAL A O 1
ATOM 834 N N . SER A 1 109 ? -5.187 -7.091 5.799 1.00 96.50 109 SER A N 1
ATOM 835 C CA . SER A 1 109 ? -6.610 -6.911 6.072 1.00 96.50 109 SER A CA 1
ATOM 836 C C . SER A 1 109 ? -7.118 -7.756 7.242 1.00 96.50 109 SER A C 1
ATOM 838 O O . SER A 1 109 ? -6.598 -8.831 7.536 1.00 96.50 109 SER A O 1
ATOM 840 N N . VAL A 1 110 ? -8.189 -7.294 7.890 1.00 95.56 110 VAL A N 1
ATOM 841 C CA . VAL A 1 110 ? -8.875 -8.055 8.946 1.00 95.56 110 VAL A CA 1
ATOM 842 C C . VAL A 1 110 ? -10.058 -8.814 8.353 1.00 95.56 110 VAL A C 1
ATOM 844 O O . VAL A 1 110 ? -10.912 -8.222 7.698 1.00 95.56 110 VAL A O 1
ATOM 847 N N . GLY A 1 111 ? -10.137 -10.120 8.615 1.00 94.31 111 GLY A N 1
ATOM 848 C CA . GLY A 1 111 ? -11.248 -10.961 8.156 1.00 94.31 111 GLY A CA 1
ATOM 849 C C . GLY A 1 111 ? -11.134 -11.432 6.703 1.00 94.31 111 GLY A C 1
ATOM 850 O O . GLY A 1 111 ? -12.153 -11.715 6.081 1.00 94.31 111 GLY A O 1
ATOM 851 N N . ALA A 1 112 ? -9.918 -11.508 6.153 1.00 94.44 112 ALA A N 1
ATOM 852 C CA . ALA A 1 112 ? -9.682 -12.130 4.851 1.00 94.44 112 ALA A CA 1
ATOM 853 C C . ALA A 1 112 ? -10.124 -13.605 4.838 1.00 94.44 112 ALA A C 1
ATOM 855 O O . ALA A 1 112 ? -9.843 -14.354 5.776 1.00 94.44 112 ALA A O 1
ATOM 856 N N . VAL A 1 113 ? -10.766 -14.037 3.748 1.00 94.75 113 VAL A N 1
ATOM 857 C CA . VAL A 1 113 ? -11.183 -15.434 3.536 1.00 94.75 113 VAL A CA 1
ATOM 858 C C . VAL A 1 113 ? -10.836 -15.855 2.111 1.00 94.75 113 VAL A C 1
ATOM 860 O O . VAL A 1 113 ? -11.341 -15.298 1.134 1.00 94.75 113 VAL A O 1
ATOM 863 N N . GLY A 1 114 ? -9.972 -16.862 1.971 1.00 95.12 114 GLY A N 1
ATOM 864 C CA . GLY A 1 114 ? -9.496 -17.320 0.665 1.00 95.12 114 GLY A CA 1
ATOM 865 C C . GLY A 1 114 ? -8.795 -16.200 -0.112 1.00 95.12 114 GLY A C 1
ATOM 866 O O . GLY A 1 114 ? -7.793 -15.663 0.345 1.00 95.12 114 GLY A O 1
ATOM 867 N N . ARG A 1 115 ? -9.326 -15.855 -1.293 1.00 95.94 115 ARG A N 1
ATOM 868 C CA . ARG A 1 115 ? -8.854 -14.742 -2.144 1.00 95.94 115 ARG A CA 1
ATOM 869 C C . ARG A 1 115 ? -9.708 -13.475 -2.031 1.00 95.94 115 ARG A C 1
ATOM 871 O O . ARG A 1 115 ? -9.571 -12.568 -2.850 1.00 95.94 115 ARG A O 1
ATOM 878 N N . THR A 1 116 ? -10.589 -13.414 -1.037 1.00 96.12 116 THR A N 1
ATOM 879 C CA . THR A 1 116 ? -11.366 -12.216 -0.725 1.00 96.12 116 THR A CA 1
ATOM 880 C C . THR A 1 116 ? -10.630 -11.413 0.339 1.00 96.12 116 THR A C 1
ATOM 882 O O . THR A 1 116 ? -10.411 -11.895 1.454 1.00 96.12 116 THR A O 1
ATOM 885 N N . ILE A 1 117 ? -10.228 -10.201 -0.033 1.00 96.12 117 ILE A N 1
ATOM 886 C CA . ILE A 1 117 ? -9.563 -9.242 0.842 1.00 96.12 117 ILE A CA 1
ATOM 887 C C . ILE A 1 117 ? -10.527 -8.853 1.973 1.00 96.12 117 ILE A C 1
ATOM 889 O O . ILE A 1 117 ? -11.725 -8.703 1.752 1.00 96.12 117 ILE A O 1
ATOM 893 N N . GLY A 1 118 ? -10.020 -8.737 3.198 1.00 94.75 118 GLY A N 1
ATOM 894 C CA . GLY A 1 118 ? -10.812 -8.316 4.347 1.00 94.75 118 GLY A CA 1
ATOM 895 C C . GLY A 1 118 ? -10.961 -6.797 4.450 1.00 94.75 118 GLY A C 1
ATOM 896 O O . GLY A 1 118 ? -10.731 -6.037 3.513 1.00 94.75 118 GLY A O 1
ATOM 897 N N . ASN A 1 119 ? -11.292 -6.340 5.649 1.00 93.94 119 ASN A N 1
ATOM 898 C CA . ASN A 1 119 ? -11.417 -4.931 5.985 1.00 93.94 119 ASN A CA 1
ATOM 899 C C . ASN A 1 119 ? -10.025 -4.275 6.067 1.00 93.94 119 ASN A C 1
ATOM 901 O O . ASN A 1 119 ? -9.224 -4.622 6.942 1.00 93.94 119 ASN A O 1
ATOM 905 N N . LEU A 1 120 ? -9.733 -3.336 5.167 1.00 95.19 120 LEU A N 1
ATOM 906 C CA . LEU A 1 120 ? -8.545 -2.479 5.203 1.00 95.19 120 LEU A CA 1
ATOM 907 C C . LEU A 1 120 ? -8.835 -1.128 4.539 1.00 95.19 120 LEU A C 1
ATOM 909 O O . LEU A 1 120 ? -9.813 -0.987 3.807 1.00 95.19 120 LEU A O 1
ATOM 913 N N . ILE A 1 121 ? -7.933 -0.167 4.721 1.00 95.38 121 ILE A N 1
ATOM 914 C CA . ILE A 1 121 ? -7.822 1.009 3.851 1.00 95.38 121 ILE A CA 1
ATOM 915 C C . ILE A 1 121 ? -6.655 0.770 2.894 1.00 95.38 121 ILE A C 1
ATOM 917 O O . ILE A 1 121 ? -5.522 0.536 3.318 1.00 95.38 121 ILE A O 1
ATOM 921 N N . LEU A 1 122 ? -6.930 0.830 1.596 1.00 97.06 122 LEU A N 1
ATOM 922 C CA . LEU A 1 122 ? -5.904 0.745 0.566 1.00 97.06 122 LEU A CA 1
ATOM 923 C C . LEU A 1 122 ? -5.514 2.156 0.121 1.00 97.06 122 LEU A C 1
ATOM 925 O O . LEU A 1 122 ? -6.364 2.917 -0.335 1.00 97.06 122 LEU A O 1
ATOM 929 N N . VAL A 1 123 ? -4.228 2.482 0.234 1.00 97.12 123 VAL A N 1
ATOM 930 C CA . VAL A 1 123 ? -3.648 3.732 -0.262 1.00 97.12 123 VAL A CA 1
ATOM 931 C C . VAL A 1 123 ? -2.689 3.389 -1.390 1.00 97.12 123 VAL A C 1
ATOM 933 O O . VAL A 1 123 ? -1.684 2.713 -1.183 1.00 97.12 123 VAL A O 1
ATOM 936 N N . THR A 1 12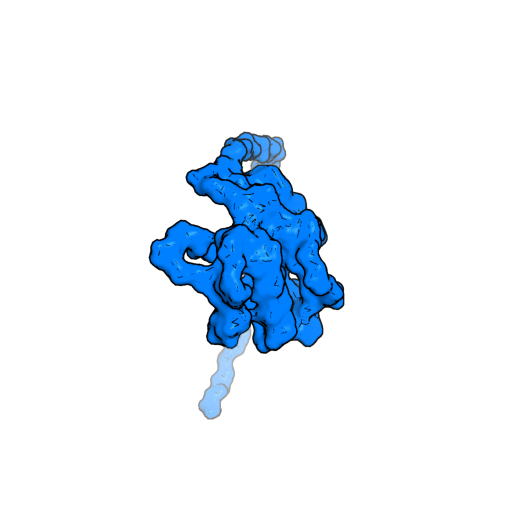4 ? -2.988 3.847 -2.597 1.00 97.31 124 THR A N 1
ATOM 937 C CA . THR A 1 124 ? -2.193 3.554 -3.796 1.00 97.31 124 THR A CA 1
ATOM 938 C C . THR A 1 124 ? -1.748 4.840 -4.462 1.00 97.31 124 THR A C 1
ATOM 940 O O . THR A 1 124 ? -2.528 5.782 -4.541 1.00 97.31 124 THR A O 1
ATOM 943 N N . HIS A 1 125 ? -0.537 4.859 -5.016 1.00 97.12 125 HIS A N 1
ATOM 944 C CA . HIS A 1 125 ? -0.059 5.982 -5.819 1.00 97.12 125 HIS A CA 1
ATOM 945 C C . HIS A 1 125 ? 0.412 5.521 -7.203 1.00 97.12 125 HIS A C 1
ATOM 947 O O . HIS A 1 125 ? 1.161 4.549 -7.326 1.00 97.12 125 HIS A O 1
ATOM 953 N N . SER A 1 126 ? 0.012 6.256 -8.248 1.00 97.44 126 SER A N 1
ATOM 954 C CA . SER A 1 126 ? 0.486 6.069 -9.626 1.00 97.44 126 SER A CA 1
ATOM 955 C C . SER A 1 126 ? 0.368 4.600 -10.087 1.00 97.44 126 SER A C 1
ATOM 957 O O . SER A 1 126 ? -0.704 4.003 -9.992 1.00 97.44 126 SER A O 1
ATOM 959 N N . MET A 1 127 ? 1.461 3.989 -10.553 1.00 97.56 127 MET A N 1
ATOM 960 C CA . MET A 1 127 ? 1.540 2.583 -10.971 1.00 97.56 127 MET A CA 1
ATOM 961 C C . MET A 1 127 ? 1.020 1.590 -9.917 1.00 97.56 127 MET A C 1
ATOM 963 O O . MET A 1 127 ? 0.477 0.549 -10.284 1.00 97.56 127 MET A O 1
ATOM 967 N N . GLY A 1 128 ? 1.117 1.921 -8.627 1.00 97.44 128 GLY A N 1
ATOM 968 C CA . GLY A 1 128 ? 0.578 1.111 -7.537 1.00 97.44 128 GLY A CA 1
ATOM 969 C C . GLY A 1 128 ? -0.935 0.912 -7.629 1.00 97.44 128 GLY A C 1
ATOM 970 O O . GLY A 1 128 ? -1.429 -0.176 -7.340 1.00 97.44 128 GLY A O 1
ATOM 971 N N . ASN A 1 129 ? -1.665 1.927 -8.109 1.00 98.19 129 ASN A N 1
ATOM 972 C CA . ASN A 1 129 ? -3.109 1.832 -8.336 1.00 98.19 129 ASN A CA 1
ATOM 973 C C . ASN A 1 129 ? -3.428 0.853 -9.475 1.00 98.19 129 ASN A C 1
ATOM 975 O O . ASN A 1 129 ? -4.333 0.033 -9.360 1.00 98.19 129 ASN A O 1
ATOM 979 N N . LEU A 1 130 ? -2.639 0.885 -10.555 1.00 98.19 130 LEU A N 1
ATOM 980 C CA . LEU A 1 130 ? -2.811 -0.029 -11.687 1.00 98.19 130 LEU A CA 1
ATOM 981 C C . LEU A 1 130 ? -2.501 -1.481 -11.310 1.00 98.19 130 LEU A C 1
ATOM 983 O O . LEU A 1 130 ? -3.200 -2.375 -11.772 1.00 98.19 130 LEU A O 1
ATOM 987 N N . ILE A 1 131 ? -1.503 -1.720 -10.452 1.00 97.94 131 ILE A N 1
ATOM 988 C CA . ILE A 1 131 ? -1.207 -3.064 -9.928 1.00 97.94 131 ILE A CA 1
ATOM 989 C C . ILE A 1 131 ? -2.414 -3.605 -9.150 1.00 97.94 131 ILE A C 1
ATOM 991 O O . ILE A 1 131 ? -2.862 -4.721 -9.414 1.00 97.94 131 ILE A O 1
ATOM 995 N N . ALA A 1 132 ? -2.962 -2.807 -8.227 1.00 97.56 132 ALA A N 1
ATOM 996 C CA . ALA A 1 132 ? -4.123 -3.193 -7.428 1.00 97.56 132 ALA A CA 1
ATOM 997 C C . ALA A 1 132 ? -5.362 -3.449 -8.302 1.00 97.56 132 ALA A C 1
ATOM 999 O O . ALA A 1 132 ? -6.003 -4.495 -8.190 1.00 97.56 132 ALA A O 1
ATOM 1000 N N . ALA A 1 133 ? -5.665 -2.526 -9.219 1.00 97.50 133 ALA A N 1
ATOM 1001 C CA . ALA A 1 133 ? -6.796 -2.645 -10.132 1.00 97.50 133 ALA A CA 1
ATOM 1002 C C . ALA A 1 133 ? -6.664 -3.862 -11.062 1.00 97.50 133 ALA A C 1
ATOM 1004 O O . ALA A 1 133 ? -7.626 -4.610 -11.229 1.00 97.50 133 ALA A O 1
ATOM 1005 N N . ALA A 1 134 ? -5.477 -4.102 -11.629 1.00 97.75 134 ALA A N 1
ATOM 1006 C CA . ALA A 1 134 ? -5.230 -5.247 -12.501 1.00 97.75 134 ALA A CA 1
ATOM 1007 C C . ALA A 1 134 ? -5.359 -6.578 -11.750 1.00 97.75 134 ALA A C 1
ATOM 1009 O O . ALA A 1 134 ? -5.910 -7.530 -12.295 1.00 97.75 134 ALA A O 1
ATOM 1010 N N . ALA A 1 135 ? -4.917 -6.643 -10.492 1.00 97.75 135 ALA A N 1
ATOM 1011 C CA . ALA A 1 135 ? -5.057 -7.844 -9.675 1.00 97.75 135 ALA A CA 1
ATOM 1012 C C . ALA A 1 135 ? -6.528 -8.219 -9.436 1.00 97.75 135 ALA A C 1
ATOM 1014 O O . ALA A 1 135 ? -6.885 -9.398 -9.510 1.00 97.75 135 ALA A O 1
ATOM 1015 N N . VAL A 1 136 ? -7.386 -7.219 -9.208 1.00 96.12 136 VAL A N 1
ATOM 1016 C CA . VAL A 1 136 ? -8.836 -7.423 -9.080 1.00 96.12 136 VAL A CA 1
ATOM 1017 C C . VAL A 1 136 ? -9.462 -7.782 -10.427 1.00 96.12 136 VAL A C 1
ATOM 1019 O O . VAL A 1 136 ? -10.183 -8.772 -10.522 1.00 96.12 136 VAL A O 1
ATOM 1022 N N . ALA A 1 137 ? -9.143 -7.038 -11.489 1.00 96.88 137 ALA A N 1
ATOM 1023 C CA . ALA A 1 137 ? -9.685 -7.271 -12.830 1.00 96.88 137 ALA A CA 1
ATOM 1024 C C . ALA A 1 137 ? -9.327 -8.661 -13.389 1.00 96.88 137 ALA A C 1
ATOM 1026 O O . ALA A 1 137 ? -10.140 -9.289 -14.064 1.00 96.88 137 ALA A O 1
ATOM 1027 N N . ASN A 1 138 ? -8.135 -9.169 -13.065 1.00 97.62 138 ASN A N 1
ATOM 1028 C CA . ASN A 1 138 ? -7.670 -10.496 -13.469 1.00 97.62 138 ASN A CA 1
ATOM 1029 C C . ASN A 1 138 ? -8.091 -11.613 -12.497 1.00 97.62 138 ASN A C 1
ATOM 1031 O O . ASN A 1 138 ? -7.622 -12.742 -12.630 1.00 97.62 138 ASN A O 1
ATOM 1035 N N . ASN A 1 139 ? -8.973 -11.330 -11.530 1.00 96.44 139 ASN A N 1
ATOM 1036 C CA . ASN A 1 139 ? -9.465 -12.287 -10.533 1.00 96.44 139 ASN A CA 1
ATOM 1037 C C . ASN A 1 139 ? -8.360 -12.948 -9.683 1.00 96.44 139 ASN A C 1
ATOM 1039 O O . ASN A 1 139 ? -8.539 -14.056 -9.174 1.00 96.44 139 ASN A O 1
ATOM 1043 N N . VAL A 1 140 ? -7.218 -12.279 -9.492 1.00 97.75 140 VAL A N 1
ATOM 1044 C CA . VAL A 1 140 ? -6.139 -12.767 -8.612 1.00 97.75 140 VAL A CA 1
ATOM 1045 C C . VAL A 1 140 ? -6.578 -12.688 -7.144 1.00 97.75 140 VAL A C 1
ATOM 1047 O O . VAL A 1 140 ? -6.263 -13.558 -6.324 1.00 97.75 140 VAL A O 1
ATOM 1050 N N . CYS A 1 141 ? -7.340 -11.649 -6.816 1.00 97.06 141 CYS A N 1
ATOM 1051 C CA . CYS A 1 141 ? -8.102 -11.496 -5.585 1.00 97.06 141 CYS A CA 1
ATOM 1052 C C . CYS A 1 141 ? -9.306 -10.592 -5.845 1.00 97.06 141 CYS A C 1
ATOM 1054 O O . CYS A 1 141 ? -9.443 -10.014 -6.920 1.00 97.06 141 CYS A O 1
ATOM 1056 N N . ARG A 1 142 ? -10.192 -10.474 -4.861 1.00 95.25 142 ARG A N 1
ATOM 1057 C CA . ARG A 1 142 ? -11.362 -9.598 -4.931 1.00 95.25 142 ARG A CA 1
ATOM 1058 C C . ARG A 1 142 ? -11.565 -8.867 -3.622 1.00 95.25 142 ARG A C 1
ATOM 1060 O O . ARG A 1 142 ? -11.211 -9.375 -2.557 1.00 95.25 142 ARG A O 1
ATOM 1067 N N . PHE A 1 143 ? -12.170 -7.699 -3.717 1.00 90.94 143 PHE A N 1
ATOM 1068 C CA . PHE A 1 143 ? -12.760 -7.043 -2.566 1.00 90.94 143 PHE A CA 1
ATOM 1069 C C . PHE A 1 143 ? -14.073 -7.743 -2.176 1.00 90.94 143 PHE A C 1
ATOM 1071 O O . PHE A 1 143 ? -14.663 -8.433 -3.012 1.00 90.94 143 PHE A O 1
ATOM 1078 N N . PRO A 1 144 ? -14.495 -7.649 -0.907 1.00 84.88 144 PRO A N 1
ATOM 1079 C CA . PRO A 1 144 ? -15.791 -8.155 -0.492 1.00 84.88 144 PRO A CA 1
ATOM 1080 C C . PRO A 1 144 ? -16.890 -7.333 -1.172 1.00 84.88 144 PRO A C 1
ATOM 1082 O O . PRO A 1 144 ? -16.724 -6.133 -1.372 1.00 84.88 144 PRO A O 1
ATOM 1085 N N . ASP A 1 145 ? -17.994 -7.990 -1.530 1.00 76.81 145 ASP A N 1
ATOM 1086 C CA . ASP A 1 145 ? -19.106 -7.335 -2.218 1.00 76.81 145 ASP A CA 1
ATOM 1087 C C . ASP A 1 145 ? -19.704 -6.205 -1.358 1.00 76.81 145 ASP A C 1
ATOM 1089 O O . ASP A 1 145 ? -19.870 -6.350 -0.140 1.00 76.81 145 ASP A O 1
ATOM 1093 N N . ASP A 1 146 ? -20.099 -5.112 -2.015 1.00 55.12 146 ASP A N 1
ATOM 1094 C CA . ASP A 1 146 ? -20.587 -3.842 -1.438 1.00 55.12 146 ASP A CA 1
ATOM 1095 C C . ASP A 1 146 ? -21.849 -3.968 -0.562 1.00 55.12 146 ASP A C 1
ATOM 1097 O O . ASP A 1 146 ? -22.286 -3.011 0.079 1.00 55.12 146 ASP A O 1
ATOM 1101 N N . ASN A 1 147 ? -22.415 -5.172 -0.466 1.00 52.16 147 ASN A N 1
ATOM 1102 C CA . ASN A 1 147 ? -23.443 -5.536 0.511 1.00 52.16 147 ASN A CA 1
ATOM 1103 C C . ASN A 1 147 ? -22.930 -5.416 1.966 1.00 52.16 147 ASN A C 1
ATOM 1105 O O . ASN A 1 147 ? -23.701 -5.572 2.914 1.00 52.16 147 ASN A O 1
ATOM 1109 N N . ASN A 1 148 ? -21.631 -5.148 2.144 1.00 45.22 148 ASN A N 1
ATOM 1110 C CA . ASN A 1 148 ? -20.972 -4.806 3.394 1.00 45.22 148 ASN A CA 1
ATOM 1111 C C . ASN A 1 148 ? -20.198 -3.473 3.218 1.00 45.22 148 ASN A C 1
ATOM 1113 O O . ASN A 1 148 ? -19.215 -3.447 2.479 1.00 45.22 148 ASN A O 1
ATOM 1117 N N . PRO A 1 149 ? -20.585 -2.365 3.881 1.00 45.88 149 PRO A N 1
ATOM 1118 C CA . PRO A 1 149 ? -20.166 -0.991 3.552 1.00 45.88 149 PRO A CA 1
ATOM 1119 C C . PRO A 1 149 ? -18.717 -0.623 3.951 1.00 45.88 149 PRO A C 1
ATOM 1121 O O . PRO A 1 149 ? -18.469 0.459 4.482 1.00 45.88 149 PRO A O 1
ATOM 1124 N N . THR A 1 150 ? -17.731 -1.499 3.745 1.00 47.62 150 THR A N 1
ATOM 1125 C CA . THR A 1 150 ? -16.365 -1.310 4.276 1.00 47.62 150 THR A CA 1
ATOM 1126 C C . THR A 1 150 ? -15.272 -1.029 3.242 1.00 47.62 150 THR A C 1
ATOM 1128 O O . THR A 1 150 ? -14.159 -0.687 3.641 1.00 47.62 150 THR A O 1
ATOM 1131 N N . THR A 1 151 ? -15.563 -1.056 1.942 1.00 47.47 151 THR A N 1
ATOM 1132 C CA . THR A 1 151 ? -14.580 -0.813 0.872 1.00 47.47 151 THR A CA 1
ATOM 1133 C C . THR A 1 151 ? -14.652 0.605 0.309 1.00 47.47 151 THR A C 1
ATOM 1135 O O . THR A 1 151 ? -15.177 0.859 -0.768 1.00 47.47 151 THR A O 1
ATOM 1138 N N . ALA A 1 152 ? -14.056 1.557 1.027 1.00 46.19 152 ALA A N 1
ATOM 1139 C CA . ALA A 1 152 ? -13.669 2.836 0.439 1.00 46.19 152 ALA A CA 1
ATOM 1140 C C . ALA A 1 152 ? -12.245 2.708 -0.125 1.00 46.19 152 ALA A C 1
ATOM 1142 O O . ALA A 1 152 ? -11.263 2.837 0.607 1.00 46.19 152 ALA A O 1
ATOM 1143 N N . ALA A 1 153 ? -12.121 2.438 -1.425 1.00 46.34 153 ALA A N 1
ATOM 1144 C CA . ALA A 1 153 ? -10.874 2.699 -2.135 1.00 46.34 153 ALA A CA 1
ATOM 1145 C C . ALA A 1 153 ? -10.743 4.224 -2.286 1.00 46.34 153 ALA A C 1
ATOM 1147 O O . ALA A 1 153 ? -11.443 4.838 -3.088 1.00 46.34 153 ALA A O 1
ATOM 1148 N N . LEU A 1 154 ? -9.898 4.854 -1.468 1.00 43.09 154 LEU A N 1
ATOM 1149 C CA . LEU A 1 154 ? -9.582 6.274 -1.611 1.00 43.09 154 LEU A CA 1
ATOM 1150 C C . LEU A 1 154 ? -8.487 6.413 -2.673 1.00 43.09 154 LEU A C 1
ATOM 1152 O O . LEU A 1 154 ? -7.299 6.341 -2.367 1.0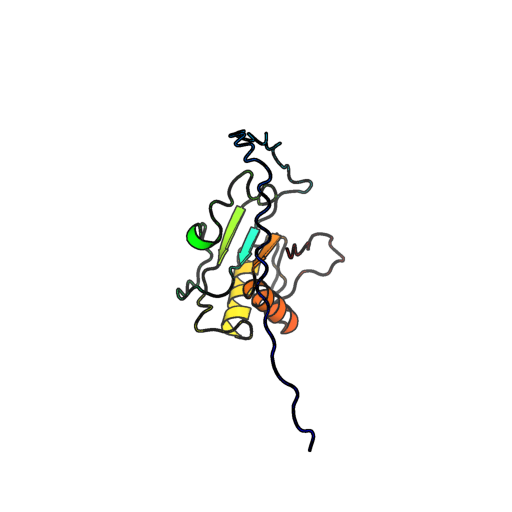0 43.09 154 LEU A O 1
ATOM 1156 N N . SER A 1 155 ? -8.893 6.579 -3.930 1.00 32.25 155 SER A N 1
ATOM 1157 C CA . SER A 1 155 ? -8.012 7.081 -4.984 1.00 32.25 155 SER A CA 1
ATOM 1158 C C . SER A 1 155 ? -7.953 8.608 -4.879 1.00 32.25 155 SER A C 1
ATOM 1160 O O . SER A 1 155 ? -8.959 9.267 -5.147 1.00 32.25 155 SER A O 1
ATOM 1162 N N . TRP A 1 156 ? -6.806 9.150 -4.470 1.00 33.75 156 TRP A N 1
ATOM 1163 C CA . TRP A 1 156 ? -6.457 10.561 -4.665 1.00 33.75 156 TRP A CA 1
ATOM 1164 C C . TRP A 1 156 ? -5.561 10.695 -5.893 1.00 33.75 156 TRP A C 1
ATOM 1166 O O . TRP A 1 156 ? -4.674 9.823 -6.062 1.00 33.75 156 TRP A O 1
#

Radius of gyration: 22.85 Å; chains: 1; bounding box: 38×62×66 Å

InterPro domains:
  IPR029058 Alpha/Beta hydrolase fold [G3DSA:3.40.50.1820] (35-151)
  IPR029058 Alpha/Beta hydrolase fold [SSF53474] (37-138)